Protein AF-A0AAW9AT11-F1 (afdb_monomer_lite)

Structure (mmCIF, N/CA/C/O backbone):
data_AF-A0AAW9AT11-F1
#
_entry.id   AF-A0AAW9AT11-F1
#
loop_
_atom_site.group_PDB
_atom_site.id
_atom_site.type_symbol
_atom_site.label_atom_id
_atom_site.label_alt_id
_atom_site.label_comp_id
_atom_site.label_asym_id
_atom_site.label_entity_id
_atom_site.label_seq_id
_atom_site.pdbx_PDB_ins_code
_atom_site.Cartn_x
_atom_site.Cartn_y
_atom_site.Cartn_z
_atom_site.occupancy
_atom_site.B_iso_or_equiv
_atom_site.auth_seq_id
_atom_site.auth_comp_id
_atom_site.auth_asym_id
_atom_site.auth_atom_id
_atom_site.pdbx_PDB_model_num
ATOM 1 N N . MET A 1 1 ? 1.019 -15.641 32.838 1.00 46.81 1 MET A N 1
ATOM 2 C CA . MET A 1 1 ? 0.321 -15.488 31.549 1.00 46.81 1 MET A CA 1
ATOM 3 C C . MET A 1 1 ? 0.275 -14.008 31.273 1.00 46.81 1 MET A C 1
ATOM 5 O O . MET A 1 1 ? -0.209 -13.279 32.125 1.00 46.81 1 MET A O 1
ATOM 9 N N . THR A 1 2 ? 0.886 -13.563 30.184 1.00 58.12 2 THR A N 1
ATOM 10 C CA . THR A 1 2 ? 0.727 -12.190 29.706 1.00 58.12 2 THR A CA 1
ATOM 11 C C . THR A 1 2 ? -0.496 -12.222 28.808 1.00 58.12 2 THR A C 1
ATOM 13 O O . THR A 1 2 ? -0.469 -12.917 27.792 1.00 58.12 2 THR A O 1
ATOM 16 N N . ASP A 1 3 ? -1.578 -11.566 29.214 1.00 76.00 3 ASP A N 1
ATOM 17 C CA . ASP A 1 3 ? -2.760 -11.444 28.368 1.00 76.00 3 ASP A CA 1
ATOM 18 C C . ASP A 1 3 ? -2.368 -10.608 27.147 1.00 76.00 3 ASP A C 1
ATOM 20 O O . ASP A 1 3 ? -2.060 -9.420 27.254 1.00 76.00 3 ASP A O 1
ATOM 24 N N . ALA A 1 4 ? -2.273 -11.260 25.989 1.00 79.25 4 ALA A N 1
ATOM 25 C CA . ALA A 1 4 ? -2.027 -10.581 24.729 1.00 79.25 4 ALA A CA 1
ATOM 26 C C . ALA A 1 4 ? -3.303 -9.825 24.348 1.00 79.25 4 ALA A C 1
ATOM 28 O O . ALA A 1 4 ? -4.334 -10.439 24.078 1.00 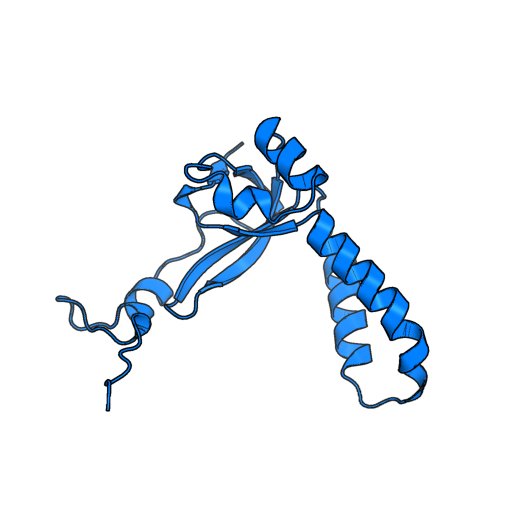79.25 4 ALA A O 1
ATOM 29 N N . VAL A 1 5 ? -3.233 -8.495 24.349 1.00 80.69 5 VAL A N 1
ATOM 30 C CA . VAL A 1 5 ? -4.325 -7.631 23.896 1.00 80.69 5 VAL A CA 1
ATOM 31 C C . VAL A 1 5 ? -4.078 -7.285 22.434 1.00 80.69 5 VAL A C 1
ATOM 33 O O . VAL A 1 5 ? -3.038 -6.721 22.094 1.00 80.69 5 VAL A O 1
ATOM 36 N N . PHE A 1 6 ? -5.028 -7.617 21.564 1.00 87.56 6 PHE A N 1
ATOM 37 C CA . PHE A 1 6 ? -5.003 -7.172 20.176 1.00 87.56 6 PHE A CA 1
ATOM 38 C C . PHE A 1 6 ? -5.467 -5.718 20.110 1.00 87.56 6 PHE A C 1
ATOM 40 O O . PHE A 1 6 ? -6.567 -5.402 20.555 1.00 87.56 6 PHE A O 1
ATOM 47 N N . ILE A 1 7 ? -4.640 -4.834 19.540 1.00 88.25 7 ILE A N 1
ATOM 48 C CA . ILE A 1 7 ? -4.943 -3.395 19.442 1.00 88.25 7 ILE A CA 1
ATOM 49 C C . ILE A 1 7 ? -6.291 -3.169 18.749 1.00 88.25 7 ILE A C 1
ATOM 51 O O . ILE A 1 7 ? -7.107 -2.393 19.232 1.00 88.25 7 ILE A O 1
ATOM 55 N N . GLY A 1 8 ? -6.571 -3.919 17.679 1.00 88.38 8 GLY A N 1
ATOM 56 C CA . GLY A 1 8 ? -7.833 -3.822 16.947 1.00 88.38 8 GLY A CA 1
ATOM 57 C C . GLY A 1 8 ? -9.089 -4.098 17.783 1.00 88.38 8 GLY A C 1
ATOM 58 O O . GLY A 1 8 ? -10.144 -3.589 17.420 1.00 88.38 8 GLY A O 1
ATOM 59 N N . ASP A 1 9 ? -8.982 -4.836 18.893 1.00 93.38 9 ASP A N 1
ATOM 60 C CA . ASP A 1 9 ? -10.111 -5.203 19.763 1.00 93.38 9 ASP A CA 1
ATOM 61 C C . ASP A 1 9 ? -10.313 -4.212 20.927 1.00 93.38 9 ASP A C 1
ATOM 63 O O . ASP A 1 9 ? -11.247 -4.355 21.719 1.00 93.38 9 ASP A O 1
ATOM 67 N N . ILE A 1 10 ? -9.454 -3.192 21.049 1.00 93.56 10 ILE A N 1
ATOM 68 C CA . ILE A 1 10 ? -9.603 -2.137 22.056 1.00 93.56 10 ILE A CA 1
ATOM 69 C C . ILE A 1 10 ? -10.855 -1.321 21.733 1.00 93.56 10 ILE A C 1
ATOM 71 O O . ILE A 1 10 ? -10.993 -0.791 20.631 1.00 93.56 10 ILE A O 1
ATOM 75 N N . VAL A 1 11 ? -11.762 -1.210 22.706 1.00 95.44 11 VAL A N 1
ATOM 76 C CA . VAL A 1 11 ? -12.995 -0.421 22.596 1.00 95.44 11 VAL A CA 1
ATOM 77 C C . VAL A 1 11 ? -12.710 1.036 22.947 1.00 95.44 11 VAL A C 1
ATOM 79 O O . VAL A 1 11 ? -12.225 1.342 24.036 1.00 95.44 11 VAL A O 1
ATOM 82 N N . GLU A 1 12 ? -13.039 1.936 22.028 1.00 94.81 12 GLU A N 1
ATOM 83 C CA . GLU A 1 12 ? -12.904 3.377 22.209 1.00 94.81 12 GLU A CA 1
ATOM 84 C C . GLU A 1 12 ? -14.138 3.984 22.898 1.00 94.81 12 GLU A C 1
ATOM 86 O O . GLU A 1 12 ? -15.174 3.343 23.090 1.00 94.81 12 GLU A O 1
ATOM 91 N N . SER A 1 13 ? -14.054 5.263 23.271 1.00 96.44 13 SER A N 1
ATOM 92 C CA . SER A 1 13 ? -15.118 5.978 23.997 1.00 96.44 13 SER A CA 1
ATOM 93 C C . SER A 1 13 ? -16.458 6.048 23.251 1.00 96.44 13 SER A C 1
ATOM 95 O O . SER A 1 13 ? -17.498 6.253 23.876 1.00 96.44 13 SER A O 1
ATOM 97 N N . ASN A 1 14 ? -16.451 5.851 21.930 1.00 95.81 14 ASN A N 1
ATOM 98 C CA . ASN A 1 14 ? -17.648 5.786 21.092 1.00 95.81 14 ASN A CA 1
ATOM 99 C C . ASN A 1 14 ? -18.351 4.411 21.119 1.00 95.81 14 ASN A C 1
ATOM 101 O O . ASN A 1 14 ? -19.347 4.226 20.418 1.00 95.81 14 ASN A O 1
ATOM 105 N N . GLY A 1 15 ? -17.850 3.458 21.914 1.00 96.06 15 GLY A N 1
ATOM 106 C CA . GLY A 1 15 ? -18.424 2.122 22.078 1.00 96.06 15 GLY A CA 1
ATOM 107 C C . GLY A 1 15 ? -18.100 1.143 20.948 1.00 96.06 15 GLY A C 1
ATOM 108 O O . GLY A 1 15 ? -18.655 0.048 20.938 1.00 96.06 15 GLY A O 1
ATOM 109 N N . LYS A 1 16 ? -17.227 1.520 20.009 1.00 96.75 16 LYS A N 1
ATOM 110 C CA . LYS A 1 16 ? -16.729 0.663 18.927 1.00 96.75 16 LYS A CA 1
ATOM 111 C C . LYS A 1 16 ? -15.276 0.292 19.165 1.00 96.75 16 LYS A C 1
ATOM 113 O O . LYS A 1 16 ? -14.533 1.037 19.801 1.00 96.75 16 LYS A O 1
ATOM 118 N N . THR A 1 17 ? -14.867 -0.842 18.623 1.00 96.50 17 THR A N 1
ATOM 119 C CA . THR A 1 17 ? -13.458 -1.234 18.568 1.00 96.50 17 THR A CA 1
ATOM 120 C C . THR A 1 17 ? -12.671 -0.352 17.592 1.00 96.50 17 THR A C 1
ATOM 122 O O . THR A 1 17 ? -13.242 0.169 16.627 1.00 96.50 17 THR A O 1
ATOM 125 N N . ILE A 1 18 ? -11.353 -0.227 17.794 1.00 95.88 18 ILE A N 1
ATOM 126 C CA . ILE A 1 18 ? -10.439 0.424 16.833 1.00 95.88 18 ILE A CA 1
ATOM 127 C C . ILE A 1 18 ? -10.658 -0.151 15.431 1.00 95.88 18 ILE A C 1
ATOM 129 O O . ILE A 1 18 ? -10.799 0.590 14.458 1.00 95.88 18 ILE A O 1
ATOM 133 N N . LYS A 1 19 ? -10.795 -1.477 15.335 1.00 96.06 19 LYS A N 1
ATOM 134 C CA . LYS A 1 19 ? -11.045 -2.161 14.070 1.00 96.06 19 LYS A CA 1
ATOM 135 C C . LYS A 1 19 ? -12.335 -1.712 13.402 1.00 96.06 19 LYS A C 1
ATOM 137 O O . LYS A 1 19 ? -12.318 -1.359 12.226 1.00 96.06 19 LYS A O 1
ATOM 142 N N . GLU A 1 20 ? -13.448 -1.675 14.124 1.00 96.56 20 GLU A N 1
ATOM 143 C CA . GLU A 1 20 ? -14.719 -1.188 13.577 1.00 96.56 20 GLU A CA 1
ATOM 144 C C . GLU A 1 20 ? -14.642 0.273 13.118 1.00 96.56 20 GLU A C 1
ATOM 146 O O . GLU A 1 20 ? -15.201 0.616 12.071 1.00 96.56 20 GLU A O 1
ATOM 151 N N . ASN A 1 21 ? -13.932 1.128 13.860 1.00 96.75 21 ASN A N 1
ATOM 152 C CA . ASN A 1 21 ? -13.716 2.517 13.463 1.00 96.75 21 ASN A CA 1
ATOM 153 C C . ASN A 1 21 ? -12.886 2.596 12.174 1.00 96.75 21 ASN A C 1
ATOM 155 O O . ASN A 1 21 ? -13.317 3.238 11.213 1.00 96.75 21 ASN A O 1
ATOM 159 N N . ASN A 1 22 ? -11.789 1.849 12.077 1.00 95.88 22 ASN A N 1
ATOM 160 C CA . ASN A 1 22 ? -10.937 1.833 10.890 1.00 95.88 22 ASN A CA 1
ATOM 161 C C . ASN A 1 22 ? -11.613 1.212 9.654 1.00 95.88 22 ASN A C 1
ATOM 163 O O . ASN A 1 22 ? -11.437 1.700 8.535 1.00 95.88 22 ASN A O 1
ATOM 167 N N . PHE A 1 23 ? -12.452 0.183 9.821 1.00 94.69 23 PHE A N 1
ATOM 168 C CA . PHE A 1 23 ? -13.236 -0.385 8.714 1.00 94.69 23 PHE A CA 1
ATOM 169 C C . PHE A 1 23 ? -14.264 0.595 8.141 1.00 94.69 23 PHE A C 1
ATOM 171 O O . PHE A 1 23 ? -14.657 0.456 6.981 1.00 94.69 23 PHE A O 1
ATOM 178 N N . SER A 1 24 ? -14.679 1.595 8.921 1.00 95.00 24 SER A N 1
ATOM 179 C CA . SER A 1 24 ? -15.554 2.664 8.435 1.00 95.00 24 SER A CA 1
ATOM 180 C C . SER A 1 24 ? -14.818 3.715 7.591 1.00 95.00 24 SER A C 1
ATOM 182 O O . SER A 1 24 ? -15.456 4.417 6.801 1.00 95.00 24 SER A O 1
ATOM 184 N N . LEU A 1 25 ? -13.484 3.791 7.700 1.00 95.44 25 LEU A N 1
ATOM 185 C CA . LEU A 1 25 ? -12.650 4.672 6.885 1.00 95.44 25 LEU A CA 1
ATOM 186 C C . LEU A 1 25 ? -12.570 4.157 5.446 1.00 95.44 25 LEU A C 1
ATOM 188 O O . LEU A 1 25 ? -12.445 2.954 5.192 1.00 95.44 25 LEU A O 1
ATOM 192 N N . LYS A 1 26 ? -12.609 5.087 4.491 1.00 95.12 26 LYS A N 1
ATOM 193 C CA . LYS A 1 26 ? -12.440 4.805 3.063 1.00 95.12 26 LYS A CA 1
ATOM 194 C C . LYS A 1 26 ? -11.014 5.121 2.636 1.00 95.12 26 LYS A C 1
ATOM 196 O O . 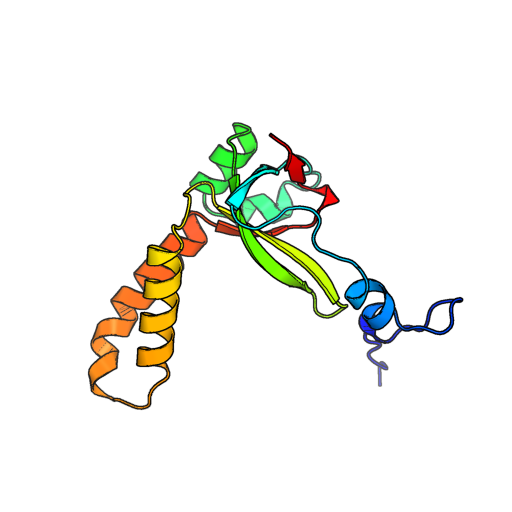LYS A 1 26 ? -10.416 6.060 3.149 1.00 95.12 26 LYS A O 1
ATOM 201 N N . HIS A 1 27 ? -10.515 4.383 1.651 1.00 95.25 27 HIS A N 1
ATOM 202 C CA . HIS A 1 27 ? -9.309 4.771 0.929 1.00 95.25 27 HIS A C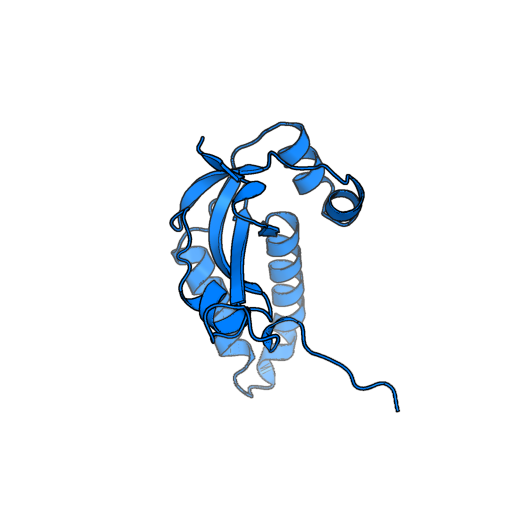A 1
ATOM 203 C C . HIS A 1 27 ? -9.551 6.097 0.191 1.00 95.25 27 HIS A C 1
ATOM 205 O O . HIS A 1 27 ? -10.536 6.247 -0.533 1.00 95.25 27 HIS A O 1
ATOM 211 N N . GLU A 1 28 ? -8.660 7.058 0.407 1.00 95.81 28 GLU A N 1
ATOM 212 C CA . GLU A 1 28 ? -8.661 8.396 -0.185 1.00 95.81 28 GLU A CA 1
ATOM 213 C C . GLU A 1 28 ? -8.184 8.388 -1.643 1.00 95.81 28 GLU A C 1
ATOM 215 O O . GLU A 1 28 ? -8.756 9.067 -2.503 1.00 95.81 28 GLU A O 1
ATOM 220 N N . PHE A 1 29 ? -7.139 7.609 -1.931 1.00 94.25 29 PHE A N 1
ATOM 221 C CA . PHE A 1 29 ? -6.517 7.553 -3.250 1.00 94.25 29 PHE A CA 1
ATOM 222 C C . PHE A 1 29 ? -7.081 6.377 -4.059 1.00 94.25 29 PHE A C 1
ATOM 224 O O . PHE A 1 29 ? -6.929 5.228 -3.638 1.00 94.25 29 PHE A O 1
ATOM 231 N N . PRO A 1 30 ? -7.758 6.604 -5.201 1.00 92.19 30 PRO A N 1
ATOM 232 C CA . PRO A 1 30 ? -8.285 5.517 -6.020 1.00 92.19 30 PRO A CA 1
ATOM 233 C C . PRO A 1 30 ? -7.162 4.746 -6.727 1.00 92.19 30 PRO A C 1
ATOM 235 O O . PRO A 1 30 ? -6.080 5.275 -6.962 1.00 92.19 30 PRO A O 1
ATOM 238 N N . ILE A 1 31 ? -7.433 3.500 -7.122 1.00 88.69 31 ILE A N 1
ATOM 239 C CA . ILE A 1 31 ? -6.502 2.716 -7.949 1.00 88.69 31 ILE A CA 1
ATOM 240 C C . ILE A 1 31 ? -6.168 3.505 -9.229 1.00 88.69 31 ILE A C 1
ATOM 242 O O . ILE A 1 31 ? -7.021 4.195 -9.787 1.00 88.69 31 ILE A O 1
ATOM 246 N N . MET A 1 32 ? -4.914 3.414 -9.669 1.00 86.69 32 MET A N 1
ATOM 247 C CA . MET A 1 32 ? -4.277 4.184 -10.742 1.00 86.69 32 MET A CA 1
ATOM 248 C C . MET A 1 32 ? -4.060 5.679 -10.469 1.00 86.69 32 MET A C 1
ATOM 250 O O . MET A 1 32 ? -3.507 6.3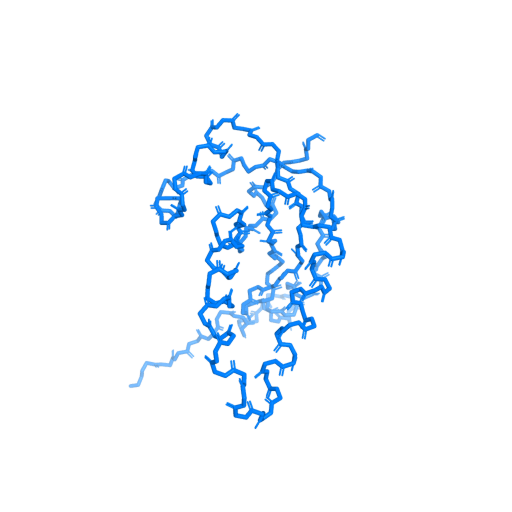59 -11.334 1.00 86.69 32 MET A O 1
ATOM 254 N N . SER A 1 33 ? -4.430 6.224 -9.303 1.00 91.25 33 SER A N 1
ATOM 255 C CA . SER A 1 33 ? -4.066 7.612 -8.994 1.00 91.25 33 SER A CA 1
ATOM 256 C C . SER A 1 33 ? -2.558 7.757 -8.827 1.00 91.25 33 SER A C 1
ATOM 258 O O . SER A 1 33 ? -1.932 6.906 -8.189 1.00 91.25 33 SER A O 1
ATOM 260 N N . GLN A 1 34 ? -2.003 8.853 -9.346 1.00 92.81 34 GLN A N 1
ATOM 261 C CA . GLN A 1 34 ? -0.611 9.218 -9.112 1.00 92.81 34 GLN A CA 1
ATOM 262 C C . GLN A 1 34 ? -0.439 9.862 -7.736 1.00 92.81 34 GLN A C 1
ATOM 264 O O . GLN A 1 34 ? -1.183 10.773 -7.364 1.00 92.81 34 GLN A O 1
ATOM 269 N N . VAL A 1 35 ? 0.561 9.386 -7.005 1.00 93.31 35 VAL A N 1
ATOM 270 C CA . VAL A 1 35 ? 0.935 9.848 -5.669 1.00 93.31 35 VAL A CA 1
ATOM 271 C C . VAL A 1 35 ? 2.453 9.979 -5.553 1.00 93.31 35 VAL A C 1
ATOM 273 O O . VAL A 1 35 ? 3.201 9.328 -6.280 1.00 93.31 35 VAL A O 1
ATOM 276 N N . LYS A 1 36 ? 2.928 10.810 -4.635 1.00 93.19 36 LYS A N 1
ATOM 277 C CA . LYS A 1 36 ? 4.319 10.852 -4.172 1.00 93.19 36 LYS A CA 1
ATOM 278 C C . LYS A 1 36 ? 4.382 10.308 -2.760 1.00 93.19 36 LYS A C 1
ATOM 280 O O . LYS A 1 36 ? 3.485 10.573 -1.973 1.00 93.19 36 LYS A O 1
ATOM 285 N N . VAL A 1 37 ? 5.452 9.591 -2.440 1.00 90.75 37 VAL A N 1
ATOM 286 C CA . VAL A 1 37 ? 5.745 9.187 -1.062 1.00 90.75 37 VAL A CA 1
ATOM 287 C C . VAL A 1 37 ? 6.513 10.329 -0.399 1.00 90.75 37 VAL A C 1
ATOM 289 O O . VAL A 1 37 ? 7.581 10.692 -0.892 1.00 90.75 37 VAL A O 1
ATOM 292 N N . VAL A 1 38 ? 5.960 10.925 0.659 1.00 85.31 38 VAL A N 1
ATOM 293 C CA . VAL A 1 38 ? 6.466 12.194 1.228 1.00 85.31 38 VAL A CA 1
ATOM 294 C C . VAL A 1 38 ? 6.945 12.101 2.667 1.00 85.31 38 VAL A C 1
ATOM 296 O O . VAL A 1 38 ? 7.868 12.815 3.054 1.00 85.31 38 VAL A O 1
ATOM 299 N N . SER A 1 39 ? 6.382 11.184 3.445 1.00 68.31 39 SER A N 1
ATOM 300 C CA . SER A 1 39 ? 6.791 10.946 4.823 1.00 68.31 39 SER A CA 1
ATOM 301 C C . SER A 1 39 ? 7.762 9.771 4.842 1.00 68.31 39 SER A C 1
ATOM 303 O O . SER A 1 39 ? 7.404 8.602 4.720 1.00 68.31 39 SER A O 1
ATOM 305 N N . CYS A 1 40 ? 9.046 10.102 4.931 1.00 58.78 40 CYS A N 1
ATOM 306 C CA . CYS A 1 40 ? 10.124 9.148 5.182 1.00 58.78 40 CYS A CA 1
ATOM 307 C C . CYS A 1 40 ? 10.773 9.464 6.532 1.00 58.78 40 CYS A C 1
ATOM 309 O O . CYS A 1 40 ? 11.995 9.450 6.651 1.00 58.78 40 CYS A O 1
ATOM 311 N N . GLU A 1 41 ? 9.972 9.789 7.556 1.00 52.91 41 GLU A N 1
ATOM 312 C CA . GLU A 1 41 ? 10.495 10.216 8.867 1.00 52.91 41 GLU A CA 1
ATOM 313 C C . GLU A 1 41 ? 11.337 9.142 9.575 1.00 52.91 41 GLU A C 1
ATOM 315 O O . GLU A 1 41 ? 12.077 9.441 10.513 1.00 52.91 41 GLU A O 1
ATOM 320 N N . SER A 1 42 ? 11.339 7.905 9.074 1.00 53.56 42 SER A N 1
ATOM 321 C CA . SER A 1 42 ? 12.406 6.965 9.379 1.00 53.56 42 SER A CA 1
ATOM 322 C C . SER A 1 42 ? 12.956 6.326 8.105 1.00 53.56 42 SER A C 1
ATOM 324 O O . SER A 1 42 ? 12.331 5.426 7.544 1.00 53.56 42 SER A O 1
ATOM 326 N N . ASP A 1 43 ? 14.189 6.679 7.734 1.00 57.78 43 ASP A N 1
ATOM 327 C CA . ASP A 1 43 ? 15.016 5.941 6.760 1.00 57.78 43 ASP A CA 1
ATOM 328 C C . ASP A 1 43 ? 15.065 4.419 7.045 1.00 57.78 43 ASP A C 1
ATOM 330 O O . ASP A 1 43 ? 15.441 3.620 6.186 1.00 57.78 43 ASP A O 1
ATOM 334 N N . SER A 1 44 ? 14.683 3.993 8.257 1.00 68.06 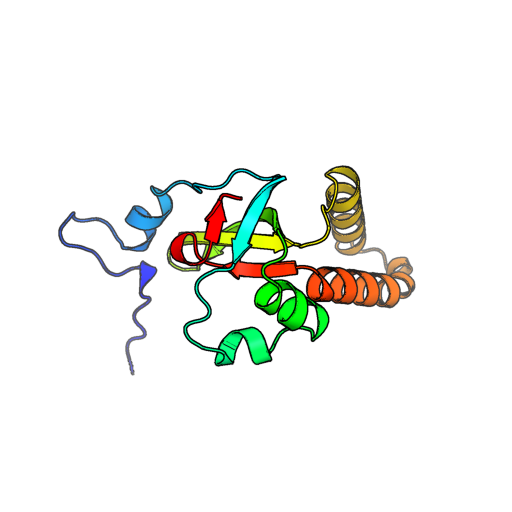44 SER A N 1
ATOM 335 C CA . SER A 1 44 ? 14.741 2.612 8.730 1.00 68.06 44 SER A CA 1
ATOM 336 C C . SER A 1 44 ? 13.878 1.643 7.914 1.00 68.06 44 SER A C 1
ATOM 338 O O . SER A 1 44 ? 14.358 0.552 7.602 1.00 68.06 44 SER A O 1
ATOM 340 N N . TRP A 1 45 ? 12.651 2.006 7.524 1.00 76.44 45 TRP A N 1
ATOM 341 C CA . TRP A 1 45 ? 11.798 1.101 6.744 1.00 76.44 45 TRP A CA 1
ATOM 342 C C . TRP A 1 45 ? 12.225 1.080 5.277 1.00 76.44 45 TRP A C 1
ATOM 344 O O . TRP A 1 45 ? 12.397 0.003 4.711 1.00 76.44 45 TRP A O 1
ATOM 354 N N . LEU A 1 46 ? 12.519 2.254 4.706 1.00 78.75 46 LEU A N 1
ATOM 355 C CA . LEU A 1 46 ? 12.932 2.395 3.311 1.00 78.75 46 LEU A CA 1
ATOM 356 C C . LEU A 1 46 ? 14.269 1.682 3.043 1.00 78.75 46 LEU A C 1
ATOM 358 O O . LEU A 1 46 ? 14.474 1.138 1.962 1.00 78.75 46 LEU A O 1
ATOM 362 N N . SER A 1 47 ? 15.156 1.598 4.043 1.00 79.38 47 SER A N 1
ATOM 363 C CA . SER A 1 47 ? 16.431 0.871 3.936 1.00 79.38 47 SER A CA 1
ATOM 364 C C . SER A 1 47 ? 16.284 -0.637 3.677 1.00 79.38 47 SER A C 1
ATOM 366 O O . SER A 1 47 ? 17.241 -1.276 3.238 1.00 79.38 47 SER A O 1
ATOM 368 N N . ARG A 1 48 ? 15.102 -1.211 3.946 1.00 81.62 48 ARG A N 1
ATOM 369 C CA . ARG A 1 48 ? 14.790 -2.632 3.715 1.00 81.62 48 ARG A CA 1
ATOM 370 C C . ARG A 1 48 ? 14.278 -2.904 2.301 1.00 81.62 48 ARG A C 1
ATOM 372 O O . ARG A 1 48 ? 14.191 -4.068 1.914 1.00 81.62 48 ARG A O 1
ATOM 379 N N . GLU A 1 49 ? 13.954 -1.850 1.559 1.00 84.31 49 GLU A N 1
ATOM 380 C CA . GLU A 1 49 ? 13.424 -1.921 0.202 1.00 84.31 49 GLU A CA 1
ATOM 381 C C . GLU A 1 49 ? 14.538 -1.969 -0.849 1.00 84.31 49 GLU A C 1
ATOM 383 O O . GLU A 1 49 ? 15.712 -1.707 -0.567 1.00 84.31 49 GLU A O 1
ATOM 388 N N . SER A 1 50 ? 14.168 -2.297 -2.089 1.00 81.88 50 SER A N 1
ATOM 389 C CA . SER A 1 50 ? 15.107 -2.345 -3.214 1.00 81.88 50 SER A CA 1
ATOM 390 C C . SER A 1 50 ? 15.791 -0.988 -3.433 1.00 81.88 50 SER A C 1
ATOM 392 O O . SER A 1 50 ? 15.169 0.064 -3.284 1.00 81.88 50 SER A O 1
ATOM 394 N N . GLU A 1 51 ? 17.059 -0.988 -3.860 1.00 83.06 51 GLU A N 1
ATOM 395 C CA . GLU A 1 51 ? 17.788 0.251 -4.188 1.00 83.06 51 GLU A CA 1
ATOM 396 C C . GLU A 1 51 ? 17.016 1.123 -5.197 1.00 83.06 51 GLU A C 1
ATOM 398 O O . GLU A 1 51 ? 17.034 2.351 -5.121 1.00 83.06 51 GLU A O 1
ATOM 403 N N . VAL A 1 52 ? 16.273 0.490 -6.109 1.00 82.00 52 VAL A N 1
ATOM 404 C CA . VAL A 1 52 ? 15.452 1.181 -7.107 1.00 82.00 52 VAL A CA 1
ATOM 405 C C . VAL A 1 52 ? 14.307 1.956 -6.450 1.00 82.00 52 VAL A C 1
ATOM 407 O O . VAL A 1 52 ? 14.117 3.128 -6.769 1.00 82.00 52 VAL A O 1
ATOM 410 N N . ILE A 1 53 ? 13.587 1.347 -5.501 1.00 85.31 53 ILE A N 1
ATOM 411 C CA . ILE A 1 53 ? 12.537 2.020 -4.723 1.00 85.31 53 ILE A CA 1
ATOM 412 C C . ILE A 1 53 ? 13.128 3.170 -3.913 1.00 85.31 53 ILE A C 1
ATOM 414 O O . ILE A 1 53 ? 12.601 4.281 -3.955 1.00 85.31 53 ILE A O 1
ATOM 418 N N . GLN A 1 54 ? 14.241 2.929 -3.216 1.00 84.88 54 GLN A N 1
ATOM 419 C CA . GLN A 1 54 ? 14.895 3.959 -2.409 1.00 84.88 54 GLN A CA 1
ATOM 420 C C . GLN A 1 54 ? 15.255 5.181 -3.260 1.00 84.88 54 GLN A C 1
ATOM 422 O O . GLN A 1 54 ? 14.980 6.317 -2.873 1.00 84.88 54 GLN A O 1
ATOM 427 N N . ASN A 1 55 ? 15.839 4.952 -4.438 1.00 84.69 55 ASN A N 1
ATOM 428 C CA . ASN A 1 55 ? 16.202 6.015 -5.367 1.00 84.69 55 ASN A CA 1
ATOM 429 C C . ASN A 1 55 ? 14.969 6.719 -5.950 1.00 84.69 55 ASN A C 1
ATOM 431 O O . ASN A 1 55 ? 14.986 7.941 -6.077 1.00 84.69 55 ASN A O 1
ATOM 435 N N . ALA A 1 56 ? 13.894 5.989 -6.261 1.00 86.06 56 ALA A N 1
ATOM 436 C CA . ALA A 1 56 ? 12.650 6.567 -6.769 1.00 86.06 56 ALA A CA 1
ATOM 437 C C . ALA A 1 56 ? 11.972 7.488 -5.741 1.00 86.06 56 ALA A C 1
ATOM 439 O O . ALA A 1 56 ? 11.580 8.603 -6.089 1.00 86.06 56 ALA A O 1
ATOM 440 N N . VAL A 1 57 ? 11.900 7.056 -4.477 1.00 87.75 57 VAL A N 1
ATOM 441 C CA . VAL A 1 57 ? 11.368 7.862 -3.368 1.00 87.75 57 VAL A CA 1
ATOM 442 C C . VAL A 1 57 ? 12.238 9.102 -3.139 1.00 87.75 57 VAL A C 1
ATOM 444 O O . VAL A 1 57 ? 11.721 10.215 -3.149 1.00 87.75 57 VAL A O 1
ATOM 447 N N . LYS A 1 58 ? 13.569 8.949 -3.042 1.00 86.06 58 LYS A N 1
ATOM 448 C CA . LYS A 1 58 ? 14.510 10.077 -2.863 1.00 86.06 58 LYS A CA 1
ATOM 449 C C . LYS A 1 58 ? 14.472 11.086 -4.013 1.00 86.06 58 LYS A C 1
ATOM 451 O O . LYS A 1 58 ? 14.674 12.276 -3.792 1.00 86.06 58 LYS A O 1
ATOM 456 N N . ALA A 1 59 ? 14.226 10.620 -5.235 1.00 85.81 59 ALA A N 1
ATOM 457 C CA . ALA A 1 59 ? 14.077 11.472 -6.411 1.00 85.81 59 ALA A CA 1
ATOM 458 C C . ALA A 1 59 ? 12.682 12.120 -6.524 1.00 85.81 59 ALA A C 1
ATOM 460 O O . ALA A 1 59 ? 12.463 12.918 -7.436 1.00 85.81 59 ALA A O 1
ATOM 461 N N . GLY A 1 60 ? 11.738 11.790 -5.634 1.00 86.75 60 GLY A N 1
ATOM 462 C CA . GLY A 1 60 ? 10.370 12.309 -5.667 1.00 86.75 60 GLY A CA 1
ATOM 463 C C . GLY A 1 60 ? 9.592 11.875 -6.912 1.00 86.75 60 GLY A C 1
ATOM 464 O O . GLY A 1 60 ? 8.752 12.636 -7.406 1.00 86.75 60 GLY A O 1
ATOM 465 N N . LEU A 1 61 ? 9.901 10.690 -7.455 1.00 86.81 61 LEU A N 1
ATOM 466 C CA . LEU A 1 61 ? 9.200 10.153 -8.618 1.00 86.81 61 LEU A CA 1
ATOM 467 C C . LEU A 1 61 ? 7.744 9.814 -8.266 1.00 86.81 61 LEU A C 1
ATOM 469 O O . LEU A 1 61 ? 7.465 9.395 -7.141 1.00 86.81 61 LEU A O 1
ATOM 473 N N . PRO A 1 62 ? 6.808 9.977 -9.218 1.00 90.19 62 PRO A N 1
ATOM 474 C CA . PRO A 1 62 ? 5.426 9.583 -9.006 1.00 90.19 62 PRO A CA 1
ATOM 475 C C . PRO A 1 62 ? 5.299 8.056 -8.946 1.00 90.19 62 PRO A C 1
ATOM 477 O O . PRO A 1 62 ? 5.882 7.327 -9.750 1.00 90.19 62 PRO A O 1
ATOM 480 N N . PHE A 1 63 ? 4.469 7.593 -8.023 1.00 91.62 63 PHE A N 1
ATOM 481 C CA . PHE A 1 63 ? 3.977 6.228 -7.917 1.00 91.62 63 PHE A CA 1
ATOM 482 C C . PHE A 1 63 ? 2.499 6.190 -8.306 1.00 91.62 63 PHE A C 1
ATOM 484 O O . PHE A 1 63 ? 1.799 7.196 -8.251 1.00 91.62 63 PHE A O 1
ATOM 491 N N . TYR A 1 64 ? 2.009 5.015 -8.669 1.00 90.31 64 TYR A N 1
ATOM 492 C CA . TYR A 1 64 ? 0.605 4.728 -8.908 1.00 90.31 64 TYR A CA 1
ATOM 493 C C . TYR A 1 64 ? 0.070 3.860 -7.782 1.00 90.31 64 TYR A C 1
ATOM 495 O O . TYR A 1 64 ? 0.724 2.898 -7.380 1.00 90.31 64 TYR A O 1
ATOM 503 N N . VAL A 1 65 ? -1.137 4.154 -7.308 1.00 90.25 65 VAL A N 1
ATOM 504 C CA . VAL A 1 65 ? -1.859 3.245 -6.412 1.00 90.25 65 VAL A CA 1
ATOM 505 C C . VAL A 1 65 ? -2.253 1.999 -7.195 1.00 90.25 65 VAL A C 1
ATOM 507 O O . VAL A 1 65 ? -3.066 2.081 -8.111 1.00 90.25 65 VAL A O 1
ATOM 510 N N . VAL A 1 66 ? -1.693 0.848 -6.838 1.00 87.75 66 VAL A N 1
ATOM 511 C CA . VAL A 1 66 ? -1.968 -0.428 -7.521 1.00 87.75 66 VAL A CA 1
ATOM 512 C C . VAL A 1 66 ? -2.902 -1.326 -6.716 1.00 87.75 66 VAL A C 1
ATOM 514 O O . VAL A 1 66 ? -3.587 -2.163 -7.292 1.00 87.75 66 VAL A O 1
ATOM 517 N N . GLN A 1 67 ? -2.998 -1.127 -5.397 1.00 88.62 67 GLN A N 1
ATOM 518 C CA . GLN A 1 67 ? -3.898 -1.913 -4.554 1.00 88.62 67 GLN A CA 1
ATOM 519 C C . GLN A 1 67 ? -4.366 -1.143 -3.317 1.00 88.62 67 GLN A C 1
ATOM 521 O O . GLN A 1 67 ? -3.615 -0.372 -2.714 1.00 88.62 67 GLN A O 1
ATOM 526 N N . HIS A 1 68 ? -5.601 -1.427 -2.901 1.00 92.56 68 HIS A N 1
ATOM 527 C CA . HIS A 1 68 ? -6.126 -1.086 -1.580 1.00 92.56 68 HIS A CA 1
ATOM 528 C C . HIS A 1 68 ? -5.986 -2.283 -0.649 1.00 92.56 68 HIS A C 1
ATOM 530 O O . HIS A 1 68 ? -6.511 -3.361 -0.925 1.00 92.56 68 HIS A O 1
ATOM 536 N N . ILE A 1 69 ? -5.295 -2.084 0.466 1.00 92.44 69 ILE A N 1
ATOM 537 C CA . ILE A 1 69 ? -5.087 -3.092 1.508 1.00 92.44 69 ILE A CA 1
ATOM 538 C C . ILE A 1 69 ? -5.535 -2.533 2.863 1.00 92.44 69 ILE A C 1
ATOM 540 O O . ILE A 1 69 ? -5.916 -1.364 2.981 1.00 92.44 69 ILE A O 1
ATOM 544 N N . ARG A 1 70 ? -5.543 -3.382 3.889 1.00 92.62 70 ARG A N 1
ATOM 545 C CA . ARG A 1 70 ? -5.812 -2.982 5.272 1.00 92.62 70 ARG A CA 1
ATOM 546 C C . ARG A 1 70 ? -4.874 -3.707 6.217 1.00 92.62 70 ARG A C 1
ATOM 548 O O . ARG A 1 70 ? -4.556 -4.871 5.974 1.00 92.62 70 ARG A O 1
ATOM 555 N N . ASP A 1 71 ? -4.476 -3.027 7.282 1.00 91.50 71 ASP A N 1
ATOM 556 C CA . ASP A 1 71 ? -3.760 -3.667 8.381 1.00 91.50 71 ASP A CA 1
ATOM 557 C C . ASP A 1 71 ? -4.704 -4.568 9.207 1.00 91.50 71 ASP A C 1
ATOM 559 O O . ASP A 1 71 ? -5.929 -4.575 9.037 1.00 91.50 71 ASP A O 1
ATOM 563 N N . CYS A 1 72 ? -4.135 -5.345 10.123 1.00 90.06 72 CYS A N 1
ATOM 564 C CA . CYS A 1 72 ? -4.833 -6.233 11.043 1.00 90.06 72 CYS A CA 1
ATOM 565 C C . CYS A 1 72 ? -5.865 -5.513 11.933 1.00 90.06 72 CYS A C 1
ATOM 567 O O . CYS A 1 72 ? -6.903 -6.099 12.272 1.00 90.06 72 CYS A O 1
ATOM 569 N N . ASP A 1 73 ? -5.616 -4.243 12.251 1.00 92.75 73 ASP A N 1
ATOM 570 C CA . ASP A 1 73 ? -6.513 -3.343 12.977 1.00 92.75 73 ASP A CA 1
ATOM 571 C C . ASP A 1 73 ? -7.505 -2.603 12.059 1.00 92.75 73 ASP A C 1
ATOM 573 O O . ASP A 1 73 ? -8.218 -1.712 12.503 1.00 92.75 73 ASP A O 1
ATOM 577 N N . GLY A 1 74 ? -7.561 -2.954 10.773 1.00 93.00 74 GLY A N 1
ATOM 578 C CA . GLY A 1 74 ? -8.460 -2.363 9.787 1.00 93.00 74 GLY A CA 1
ATOM 579 C C . GLY A 1 74 ? -7.978 -1.055 9.160 1.00 93.00 74 GLY A C 1
ATOM 580 O O . GLY A 1 74 ? -8.673 -0.572 8.259 1.00 93.00 74 GLY A O 1
ATOM 581 N N . THR A 1 75 ? -6.844 -0.481 9.583 1.00 94.88 75 THR A N 1
ATOM 582 C CA . THR A 1 75 ? -6.325 0.791 9.051 1.00 94.88 75 THR A CA 1
ATOM 583 C C . THR A 1 75 ? -6.173 0.718 7.527 1.00 94.88 75 THR A C 1
ATOM 585 O O . THR A 1 75 ? -5.595 -0.254 7.029 1.00 94.88 75 THR A O 1
ATOM 588 N N . PRO A 1 76 ? -6.709 1.685 6.750 1.00 95.44 76 PRO A N 1
ATOM 589 C CA . PRO A 1 76 ? -6.504 1.732 5.306 1.00 95.44 76 PRO A CA 1
ATOM 590 C C . PRO A 1 76 ? -5.020 1.876 4.965 1.00 95.44 76 PRO A C 1
ATOM 592 O O . PRO A 1 76 ? -4.362 2.808 5.415 1.00 95.44 76 PRO A O 1
ATOM 595 N N . LEU A 1 77 ? -4.522 0.970 4.131 1.00 94.50 77 LEU A N 1
ATOM 596 C CA . LEU A 1 77 ? -3.157 0.981 3.620 1.00 94.50 77 LEU A CA 1
ATOM 597 C C . LEU A 1 77 ? -3.171 0.915 2.086 1.00 94.50 77 LEU A C 1
ATOM 599 O O . LEU A 1 77 ? -4.156 0.482 1.470 1.00 94.50 77 LEU A O 1
ATOM 603 N N . TYR A 1 78 ? -2.054 1.287 1.469 1.00 92.75 78 TYR A N 1
ATOM 604 C CA . TYR A 1 78 ? -1.874 1.265 0.019 1.00 92.75 78 TYR A CA 1
ATOM 605 C C . TYR A 1 78 ? -0.698 0.384 -0.391 1.00 92.75 78 TYR A C 1
ATOM 607 O O . TYR A 1 78 ? 0.316 0.301 0.307 1.00 92.75 78 TYR A O 1
ATOM 615 N N . ALA A 1 79 ? -0.835 -0.242 -1.560 1.00 90.94 79 ALA A N 1
ATOM 616 C CA . ALA A 1 79 ? 0.310 -0.665 -2.350 1.00 90.94 79 ALA A CA 1
ATOM 617 C C . ALA A 1 79 ? 0.509 0.327 -3.500 1.00 90.94 79 ALA A C 1
ATOM 619 O O . ALA A 1 79 ? -0.444 0.636 -4.226 1.00 90.94 79 ALA A O 1
ATOM 620 N N . VAL A 1 80 ? 1.733 0.829 -3.658 1.00 90.50 80 VAL A N 1
ATOM 621 C CA . VAL A 1 80 ? 2.081 1.828 -4.671 1.00 90.50 80 VAL A CA 1
ATOM 622 C C . VAL A 1 80 ? 3.277 1.367 -5.494 1.00 90.50 80 VAL A C 1
ATOM 624 O O . VAL A 1 80 ? 4.249 0.851 -4.951 1.00 90.50 80 VAL A O 1
ATOM 627 N N . SER A 1 81 ? 3.228 1.552 -6.811 1.00 87.69 81 SER A N 1
ATOM 628 C CA . SER A 1 81 ? 4.319 1.170 -7.712 1.00 87.69 81 SER A CA 1
ATOM 629 C C . SER A 1 81 ? 4.687 2.309 -8.649 1.00 87.69 81 SER A C 1
ATOM 631 O O . SER A 1 81 ? 3.815 3.002 -9.161 1.00 87.69 81 SER A O 1
ATOM 633 N N . PHE A 1 82 ? 5.979 2.508 -8.906 1.00 81.12 82 PHE A N 1
ATOM 634 C CA . PHE A 1 82 ? 6.428 3.477 -9.915 1.00 81.12 82 PHE A CA 1
ATOM 635 C C . PHE A 1 82 ? 6.338 2.923 -11.347 1.00 81.12 82 PHE A C 1
ATOM 637 O O . PHE A 1 82 ? 6.579 3.650 -12.310 1.00 81.12 82 PHE A O 1
ATOM 644 N N . VAL A 1 83 ? 5.947 1.652 -11.498 1.00 72.81 83 VAL A N 1
ATOM 645 C CA . VAL A 1 83 ? 5.500 1.074 -12.766 1.00 72.81 83 VAL A CA 1
ATOM 646 C C . VAL A 1 83 ? 3.975 0.973 -12.710 1.00 72.81 83 VAL A C 1
ATOM 648 O O . VAL A 1 83 ? 3.444 0.399 -11.760 1.00 72.81 83 VAL A O 1
ATOM 651 N N . PRO A 1 84 ? 3.237 1.511 -13.694 1.00 62.69 84 PRO A N 1
ATOM 652 C CA . PRO A 1 84 ? 1.808 1.269 -13.779 1.00 62.69 84 PRO A CA 1
ATOM 653 C C . PRO A 1 84 ? 1.612 -0.205 -14.136 1.00 62.69 84 PRO A C 1
ATOM 655 O O . PRO A 1 84 ? 1.678 -0.563 -15.308 1.00 62.69 84 PRO A O 1
ATOM 658 N N . LEU A 1 85 ? 1.409 -1.059 -13.131 1.00 62.69 85 LEU A N 1
ATOM 659 C CA . LEU A 1 85 ? 0.912 -2.410 -13.358 1.00 62.69 85 LEU A CA 1
ATOM 660 C C . LEU A 1 85 ? -0.466 -2.239 -13.988 1.00 62.69 85 LEU A C 1
ATOM 662 O O . LEU A 1 85 ? -1.421 -1.808 -13.343 1.00 62.69 85 LEU A O 1
ATOM 666 N N . THR A 1 86 ? -0.547 -2.457 -15.293 1.00 57.38 86 THR A N 1
ATOM 667 C CA . THR A 1 86 ? -1.813 -2.352 -16.006 1.00 57.38 86 THR A CA 1
ATOM 668 C C . THR A 1 86 ? -2.779 -3.395 -15.448 1.00 57.38 86 THR A C 1
ATOM 670 O O . THR A 1 86 ? -2.358 -4.457 -14.992 1.00 57.38 86 THR A O 1
ATOM 673 N N . ALA A 1 87 ? -4.089 -3.140 -15.520 1.00 54.12 87 ALA A N 1
ATOM 674 C CA . ALA A 1 87 ? -5.096 -4.125 -15.110 1.00 54.12 87 ALA A CA 1
ATOM 675 C C . ALA A 1 87 ? -4.885 -5.495 -15.790 1.00 54.12 87 ALA A C 1
ATOM 677 O O . ALA A 1 87 ? -5.134 -6.526 -15.182 1.00 54.12 87 ALA A O 1
ATOM 678 N N . ALA A 1 88 ? -4.343 -5.510 -17.014 1.00 54.88 88 ALA A N 1
ATOM 679 C CA . ALA A 1 88 ? -3.981 -6.732 -17.728 1.00 54.88 88 ALA A CA 1
ATOM 680 C C . ALA A 1 88 ? -2.757 -7.455 -17.133 1.00 54.88 88 ALA A C 1
ATOM 682 O O . ALA A 1 88 ? -2.661 -8.676 -17.220 1.00 54.88 88 ALA A O 1
ATOM 683 N N . GLU A 1 89 ? -1.796 -6.734 -16.558 1.00 57.84 89 GLU A N 1
ATOM 684 C CA . GLU A 1 89 ? -0.651 -7.334 -15.866 1.00 57.84 89 GLU A CA 1
ATOM 685 C C . GLU A 1 89 ? -1.062 -7.874 -14.497 1.00 57.84 89 GLU A C 1
ATOM 687 O O . GLU A 1 89 ? -0.668 -8.988 -14.160 1.00 57.84 89 GLU A O 1
ATOM 692 N N . ASP A 1 90 ? -1.914 -7.148 -13.768 1.00 59.47 90 ASP A N 1
ATOM 693 C CA . ASP A 1 90 ? -2.487 -7.593 -12.492 1.00 59.47 90 ASP A CA 1
ATOM 694 C C . ASP A 1 90 ? -3.403 -8.820 -12.666 1.00 59.47 90 ASP A C 1
ATOM 696 O O . ASP A 1 90 ? -3.273 -9.810 -11.947 1.00 59.47 90 ASP A O 1
ATOM 700 N N . GLU A 1 91 ? -4.255 -8.828 -13.698 1.00 57.94 91 GLU A N 1
ATOM 701 C CA . GLU A 1 91 ? -5.098 -9.976 -14.053 1.00 57.94 91 GLU A CA 1
ATOM 702 C C . GLU A 1 91 ? -4.249 -11.192 -14.450 1.00 57.94 91 GLU A C 1
ATOM 704 O O . GLU A 1 91 ? -4.491 -12.293 -13.962 1.00 57.94 91 GLU A O 1
ATOM 709 N N . ARG A 1 92 ? -3.170 -11.005 -15.226 1.00 56.28 92 ARG A N 1
ATOM 710 C CA . ARG A 1 92 ? -2.231 -12.093 -15.565 1.00 56.28 92 ARG A CA 1
ATOM 711 C C . ARG A 1 92 ? -1.469 -12.618 -14.350 1.00 56.28 92 ARG A C 1
ATOM 713 O O . ARG A 1 92 ? -1.193 -13.816 -14.283 1.00 56.28 92 ARG A O 1
ATOM 720 N N . LEU A 1 93 ? -1.113 -11.750 -13.404 1.00 58.97 93 LEU A N 1
ATOM 721 C CA . LEU A 1 93 ? -0.502 -12.126 -12.126 1.00 58.97 93 LEU A CA 1
ATOM 722 C C . LEU A 1 93 ? -1.475 -12.959 -11.281 1.00 58.97 93 LEU A C 1
ATOM 724 O O . LEU A 1 93 ? -1.101 -14.035 -10.805 1.00 58.97 93 LEU A O 1
ATOM 728 N N . ASN A 1 94 ? -2.726 -12.510 -11.165 1.00 57.81 94 ASN A N 1
ATOM 729 C CA . ASN A 1 94 ? -3.785 -13.201 -10.431 1.00 57.81 94 ASN A CA 1
ATOM 730 C C . ASN A 1 94 ? -4.178 -14.537 -11.072 1.00 57.81 94 ASN A C 1
ATOM 732 O O . ASN A 1 94 ? -4.269 -15.541 -10.369 1.00 57.81 94 ASN A O 1
ATOM 736 N N . GLU A 1 95 ? -4.351 -14.599 -12.393 1.00 63.12 95 GLU A N 1
ATOM 737 C CA . GLU A 1 95 ? -4.617 -15.849 -13.114 1.00 63.12 95 GLU A CA 1
ATOM 738 C C . GLU A 1 95 ? -3.467 -16.842 -12.941 1.00 63.12 95 GLU A C 1
ATOM 740 O O . GLU A 1 95 ? -3.694 -18.025 -12.677 1.00 63.12 95 GLU A O 1
ATOM 745 N N . LYS A 1 96 ? -2.215 -16.376 -13.043 1.00 59.84 96 LYS A N 1
ATOM 746 C CA . LYS A 1 96 ? -1.043 -17.233 -12.844 1.00 59.84 96 LYS A CA 1
ATOM 747 C C . LYS A 1 96 ? -0.980 -17.763 -11.409 1.00 59.84 96 LYS A C 1
ATOM 749 O O . LYS A 1 96 ? -0.729 -18.950 -11.219 1.00 59.84 96 LYS A O 1
ATOM 754 N N . TYR A 1 97 ? -1.272 -16.924 -10.416 1.00 56.47 97 TYR A N 1
ATOM 755 C CA . TYR A 1 97 ? -1.358 -17.327 -9.012 1.00 56.47 97 TYR A CA 1
ATOM 756 C C . TYR A 1 97 ? -2.468 -18.362 -8.770 1.00 56.47 97 TYR A C 1
ATOM 758 O O . TYR A 1 97 ? -2.206 -19.425 -8.208 1.00 56.47 97 TYR A O 1
ATOM 766 N N . LEU A 1 98 ? -3.692 -18.104 -9.242 1.00 58.09 98 LEU A N 1
ATOM 767 C CA . LEU A 1 98 ? -4.838 -19.008 -9.080 1.00 58.09 98 LEU A CA 1
ATOM 768 C C . LEU A 1 98 ? -4.599 -20.367 -9.748 1.00 58.09 98 LEU A C 1
ATOM 770 O O . LEU A 1 98 ? -4.886 -21.409 -9.155 1.00 58.09 98 LEU A O 1
ATOM 774 N N . ASN A 1 99 ? -3.997 -20.368 -10.939 1.00 58.44 99 ASN A N 1
ATOM 775 C CA . ASN A 1 99 ? -3.605 -21.597 -11.622 1.00 58.44 99 ASN A CA 1
ATOM 776 C C . ASN A 1 99 ? -2.548 -22.384 -10.828 1.00 58.44 99 ASN A C 1
ATOM 778 O O . ASN A 1 99 ? -2.600 -23.610 -10.813 1.00 58.44 99 ASN A O 1
ATOM 782 N N . MET A 1 100 ? -1.642 -21.715 -10.106 1.00 51.50 100 MET A N 1
ATOM 783 C CA . MET A 1 100 ? -0.625 -22.363 -9.264 1.00 51.50 100 MET A CA 1
ATOM 784 C C . MET A 1 100 ? -1.149 -22.930 -7.940 1.00 51.50 100 MET A C 1
ATOM 786 O O . MET A 1 100 ? -0.594 -23.913 -7.450 1.00 51.50 100 MET A O 1
ATOM 790 N N . VAL A 1 101 ? -2.184 -22.327 -7.345 1.00 54.50 101 VAL A N 1
ATOM 791 C CA . VAL A 1 101 ? -2.835 -22.862 -6.131 1.00 54.50 101 VAL A CA 1
ATOM 792 C C . VAL A 1 101 ? -3.720 -24.074 -6.467 1.00 54.50 101 VAL A C 1
ATOM 794 O O . VAL A 1 101 ? -4.047 -24.875 -5.589 1.00 54.50 101 VAL A O 1
ATOM 797 N N . SER A 1 102 ? -4.057 -24.274 -7.747 1.00 56.56 102 SER A N 1
ATOM 798 C CA . SER A 1 102 ? -4.661 -25.522 -8.215 1.00 56.56 102 SER A CA 1
ATOM 799 C C . SER A 1 102 ? -3.659 -26.689 -8.088 1.00 56.56 102 SER A C 1
ATOM 801 O O . SER A 1 102 ? -2.477 -26.553 -8.389 1.00 56.56 102 SER A O 1
ATOM 803 N N . ASN A 1 103 ? -4.113 -27.845 -7.590 1.00 55.22 103 ASN A N 1
ATOM 804 C CA . ASN A 1 103 ? -3.293 -28.980 -7.115 1.00 55.22 103 ASN A CA 1
ATOM 805 C C . ASN A 1 103 ? -2.488 -29.755 -8.198 1.00 55.22 103 ASN A C 1
ATOM 807 O O . ASN A 1 103 ? -2.184 -30.940 -8.020 1.00 55.22 103 ASN A O 1
ATOM 811 N N . ASP A 1 104 ? -2.132 -29.139 -9.324 1.00 59.12 104 ASP A N 1
ATOM 812 C CA . ASP A 1 104 ? -1.463 -29.814 -10.436 1.00 59.12 104 ASP A CA 1
ATOM 813 C C . ASP A 1 104 ? 0.071 -29.875 -10.252 1.00 59.12 104 ASP A C 1
ATOM 815 O O . ASP A 1 104 ? 0.782 -28.871 -10.159 1.00 59.12 104 ASP A O 1
ATOM 819 N N . ARG A 1 105 ? 0.620 -31.098 -10.209 1.00 53.59 105 ARG A N 1
ATOM 820 C CA . ARG A 1 105 ? 2.058 -31.367 -9.997 1.00 53.59 105 ARG A CA 1
ATOM 821 C C . ARG A 1 105 ? 2.955 -30.900 -11.149 1.00 53.59 105 ARG A C 1
ATOM 823 O O . ARG A 1 105 ? 4.166 -30.792 -10.938 1.00 53.59 105 ARG A O 1
ATOM 830 N N . SER A 1 106 ? 2.408 -30.626 -12.334 1.00 58.09 106 SER A N 1
ATOM 831 C CA . SER A 1 106 ? 3.172 -30.132 -13.491 1.00 58.09 106 SER A CA 1
ATOM 832 C C . SER A 1 106 ? 3.699 -28.695 -13.312 1.00 58.09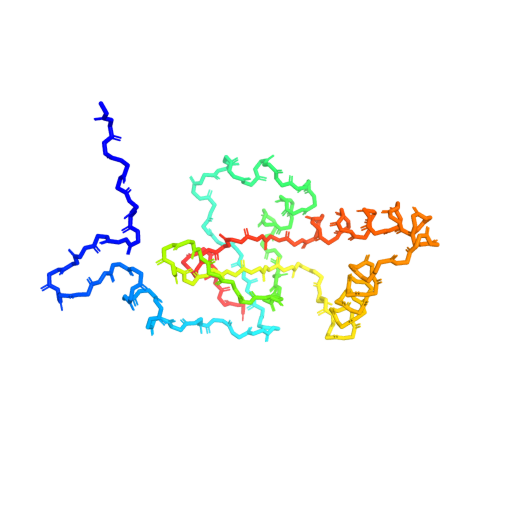 106 SER A C 1
ATOM 834 O O . SER A 1 106 ? 4.678 -28.310 -13.953 1.00 58.09 106 SER A O 1
ATOM 836 N N . ILE A 1 107 ? 3.140 -27.941 -12.358 1.00 54.75 107 ILE A N 1
ATOM 837 C CA . ILE A 1 107 ? 3.375 -26.502 -12.161 1.00 54.75 107 ILE A CA 1
ATOM 838 C C . ILE A 1 107 ? 4.682 -26.192 -11.394 1.00 54.75 107 ILE A C 1
ATOM 840 O O . ILE A 1 107 ? 5.153 -25.058 -11.362 1.00 54.75 107 ILE A O 1
ATOM 844 N N . ARG A 1 108 ? 5.383 -27.197 -10.844 1.00 49.88 108 ARG A N 1
ATOM 845 C CA . ARG A 1 108 ? 6.658 -26.987 -10.115 1.00 49.88 108 ARG A CA 1
ATOM 846 C C . ARG A 1 108 ? 7.780 -26.342 -10.947 1.00 49.88 108 ARG A C 1
ATOM 848 O O . ARG A 1 108 ? 8.646 -25.699 -10.362 1.00 49.88 108 ARG A O 1
ATOM 855 N N . LYS A 1 109 ? 7.781 -26.478 -12.282 1.00 53.03 109 LYS A N 1
ATOM 856 C CA . LYS A 1 109 ? 8.723 -25.752 -13.167 1.00 53.03 109 LYS A CA 1
ATOM 857 C C . LYS A 1 109 ? 8.422 -24.250 -13.255 1.00 53.03 109 LYS A C 1
ATOM 859 O O . LYS A 1 109 ? 9.334 -23.476 -13.523 1.00 53.03 109 LYS A O 1
ATOM 864 N N . ASP A 1 110 ? 7.185 -23.849 -12.982 1.00 61.91 110 ASP A N 1
ATOM 865 C CA . ASP A 1 110 ? 6.717 -22.460 -13.025 1.00 61.91 110 ASP A CA 1
ATOM 866 C C . ASP A 1 110 ? 6.946 -21.719 -11.695 1.00 61.91 110 ASP A C 1
ATOM 868 O O . ASP A 1 110 ? 6.828 -20.498 -11.629 1.00 61.91 110 ASP A O 1
ATOM 872 N N . LEU A 1 111 ? 7.345 -22.437 -10.635 1.00 59.62 111 LEU A N 1
ATOM 873 C CA . LEU A 1 111 ? 7.641 -21.850 -9.327 1.00 59.62 111 LEU A CA 1
ATOM 874 C C . LEU A 1 111 ? 8.831 -20.881 -9.383 1.00 59.62 111 LEU A C 1
ATOM 876 O O . LEU A 1 111 ? 8.764 -19.814 -8.788 1.00 59.62 111 LEU A O 1
ATOM 880 N N . ASN A 1 112 ? 9.891 -21.200 -10.134 1.00 62.56 112 ASN A N 1
ATOM 881 C CA . ASN A 1 112 ? 11.035 -20.292 -10.301 1.00 62.56 112 ASN A CA 1
ATOM 882 C C . ASN A 1 112 ? 10.640 -19.023 -11.061 1.00 62.56 112 ASN A C 1
ATOM 884 O O . ASN A 1 112 ? 11.030 -17.927 -10.672 1.00 62.56 112 ASN A O 1
ATOM 888 N N . SER A 1 113 ? 9.842 -19.162 -12.121 1.00 60.81 113 SER A N 1
ATOM 889 C CA . SER A 1 113 ? 9.326 -18.021 -12.879 1.00 60.81 113 SER A CA 1
ATOM 890 C C . SER A 1 113 ? 8.352 -17.177 -12.054 1.00 60.81 113 SER A C 1
ATOM 892 O O . SER A 1 113 ? 8.325 -15.963 -12.207 1.00 60.81 113 SER A O 1
ATOM 894 N N . PHE A 1 114 ? 7.575 -17.790 -11.160 1.00 61.00 114 PHE A N 1
ATOM 895 C CA . PHE A 1 114 ? 6.717 -17.086 -10.210 1.00 61.00 114 PHE A CA 1
ATOM 896 C C . PHE A 1 114 ? 7.511 -16.365 -9.120 1.00 61.00 114 PHE A C 1
ATOM 898 O O . PHE A 1 114 ? 7.213 -15.212 -8.831 1.00 61.00 114 PHE A O 1
ATOM 905 N N . ILE A 1 115 ? 8.539 -16.999 -8.549 1.00 63.53 115 ILE A N 1
ATOM 906 C CA . ILE A 1 115 ? 9.447 -16.351 -7.592 1.00 63.53 115 ILE A CA 1
ATOM 907 C C . ILE A 1 115 ? 10.097 -15.136 -8.257 1.00 63.53 115 ILE A C 1
ATOM 909 O O . ILE A 1 115 ? 9.995 -14.043 -7.722 1.00 63.53 115 ILE A O 1
ATOM 913 N N . GLN A 1 116 ? 10.633 -15.288 -9.473 1.00 64.56 116 GLN A N 1
ATOM 914 C CA . GLN A 1 116 ? 11.203 -14.177 -10.243 1.00 64.56 116 GLN A CA 1
ATOM 915 C C . GLN A 1 116 ? 10.198 -13.050 -10.495 1.00 64.56 116 GLN A C 1
ATOM 917 O O . GLN A 1 116 ? 10.542 -11.884 -10.351 1.00 64.56 116 GLN A O 1
ATOM 922 N N . LEU A 1 117 ? 8.958 -13.380 -10.860 1.00 62.91 117 LEU A N 1
ATOM 923 C CA . LEU A 1 117 ? 7.895 -12.398 -11.080 1.00 62.91 117 LEU A CA 1
ATOM 924 C C . LEU A 1 117 ? 7.497 -11.688 -9.776 1.00 62.91 117 LEU A C 1
ATOM 926 O O . LEU A 1 117 ? 7.285 -10.483 -9.767 1.00 62.91 117 LEU A O 1
ATOM 930 N N . THR A 1 118 ? 7.424 -12.421 -8.668 1.00 64.00 118 THR A N 1
ATOM 931 C CA . THR A 1 118 ? 7.091 -11.874 -7.347 1.00 64.00 118 THR A CA 1
ATOM 932 C C . THR A 1 118 ? 8.212 -10.972 -6.839 1.00 64.00 118 THR A C 1
ATOM 934 O O . THR A 1 118 ? 7.945 -9.893 -6.316 1.00 64.00 118 THR A O 1
ATOM 937 N N . ASP A 1 119 ? 9.466 -11.380 -7.031 1.00 65.31 119 ASP A N 1
ATOM 938 C CA . ASP A 1 119 ? 10.647 -10.576 -6.720 1.00 65.31 119 ASP A CA 1
ATOM 939 C C . ASP A 1 119 ? 10.694 -9.323 -7.597 1.00 65.31 119 ASP A C 1
ATOM 941 O O . ASP A 1 119 ? 11.005 -8.240 -7.104 1.00 65.31 119 ASP A O 1
ATOM 945 N N . LEU A 1 120 ? 10.299 -9.437 -8.870 1.00 66.50 120 LEU A N 1
ATOM 946 C CA . LEU A 1 120 ? 10.139 -8.297 -9.765 1.00 66.50 120 LEU A CA 1
ATOM 947 C C . LEU A 1 120 ? 9.085 -7.333 -9.208 1.00 66.50 120 LEU A C 1
ATOM 949 O O . LEU A 1 120 ? 9.405 -6.180 -8.960 1.00 66.50 120 LEU A O 1
ATOM 953 N N . VAL A 1 121 ? 7.867 -7.794 -8.913 1.00 66.75 121 VAL A N 1
ATOM 954 C CA . VAL A 1 121 ? 6.798 -6.944 -8.351 1.00 66.75 121 VAL A CA 1
ATOM 955 C C . VAL A 1 121 ? 7.248 -6.256 -7.061 1.00 66.75 121 VAL A C 1
ATOM 957 O O . VAL A 1 121 ? 7.071 -5.046 -6.933 1.00 66.75 121 VAL A O 1
ATOM 960 N N . LYS A 1 122 ? 7.902 -6.980 -6.144 1.00 68.88 122 LYS A N 1
ATOM 961 C CA . LYS A 1 122 ? 8.480 -6.412 -4.912 1.00 68.88 122 LYS A CA 1
ATOM 962 C C . LYS A 1 122 ? 9.602 -5.410 -5.176 1.00 68.88 122 LYS A C 1
ATOM 964 O O . LYS A 1 122 ? 9.793 -4.494 -4.393 1.00 68.88 122 LYS A O 1
ATOM 969 N N . THR A 1 123 ? 10.333 -5.550 -6.280 1.00 72.31 123 THR A N 1
ATOM 970 C CA . THR A 1 123 ? 11.375 -4.589 -6.674 1.00 72.31 123 THR A CA 1
ATOM 971 C C . THR A 1 123 ? 10.782 -3.235 -7.059 1.00 72.31 123 THR A C 1
ATOM 973 O O . THR A 1 123 ? 11.468 -2.226 -6.904 1.00 72.31 123 THR A O 1
ATOM 976 N N . PHE A 1 124 ? 9.532 -3.203 -7.535 1.00 80.12 124 PHE A N 1
ATOM 977 C CA . PHE A 1 124 ? 8.871 -2.001 -8.057 1.00 80.12 124 PHE A CA 1
ATOM 978 C C . PHE A 1 124 ? 7.724 -1.477 -7.183 1.00 80.12 124 PHE A C 1
ATOM 980 O O . PHE A 1 124 ? 7.198 -0.402 -7.473 1.00 80.12 124 PHE A O 1
ATOM 987 N N . THR A 1 125 ? 7.302 -2.223 -6.160 1.00 85.88 125 THR A N 1
ATOM 988 C CA . THR A 1 125 ? 6.064 -1.959 -5.413 1.00 85.88 125 THR A CA 1
ATOM 989 C C . THR A 1 125 ? 6.339 -1.848 -3.925 1.00 85.88 125 THR A C 1
ATOM 991 O O . THR A 1 125 ? 6.864 -2.772 -3.311 1.00 85.88 125 THR A O 1
ATOM 994 N N . LEU A 1 126 ? 5.918 -0.729 -3.352 1.00 88.50 126 LEU A N 1
ATOM 995 C CA . LEU A 1 126 ? 5.855 -0.488 -1.922 1.00 88.50 126 LEU A CA 1
ATOM 996 C C . LEU A 1 126 ? 4.508 -0.959 -1.387 1.00 88.50 126 LEU A C 1
ATOM 998 O O . LEU A 1 126 ? 3.471 -0.632 -1.961 1.00 88.50 126 LEU A O 1
ATOM 1002 N N . PHE A 1 127 ? 4.517 -1.692 -0.279 1.00 88.69 127 PHE A N 1
ATOM 1003 C CA . PHE A 1 127 ? 3.309 -2.182 0.381 1.00 88.69 127 PHE A CA 1
ATOM 1004 C C . PHE A 1 127 ? 3.179 -1.577 1.773 1.00 88.69 127 PHE A C 1
ATOM 1006 O O . PHE A 1 127 ? 4.174 -1.338 2.449 1.00 88.69 127 PHE A O 1
ATOM 1013 N N . GLY A 1 128 ? 1.939 -1.413 2.222 1.00 88.50 128 GLY A N 1
ATOM 1014 C CA . GLY A 1 128 ? 1.643 -1.022 3.597 1.00 88.50 128 GLY A CA 1
ATOM 1015 C C . GLY A 1 128 ? 1.861 0.461 3.875 1.00 88.50 128 GLY A C 1
ATOM 1016 O O . GLY A 1 128 ? 2.181 0.819 4.999 1.00 88.50 128 GLY A O 1
ATOM 1017 N N . ILE A 1 129 ? 1.708 1.311 2.859 1.00 90.56 129 ILE A N 1
ATOM 1018 C CA . ILE A 1 129 ? 1.902 2.757 2.997 1.00 90.56 129 ILE A CA 1
ATOM 1019 C C . ILE A 1 129 ? 0.619 3.395 3.541 1.00 90.56 129 ILE A C 1
ATOM 1021 O O . ILE A 1 129 ? -0.471 3.053 3.069 1.00 90.56 129 ILE A O 1
ATOM 1025 N N . HIS A 1 130 ? 0.731 4.303 4.513 1.00 91.44 130 HIS A N 1
ATOM 1026 C CA . HIS A 1 130 ? -0.415 5.051 5.036 1.00 91.44 130 HIS A CA 1
ATOM 1027 C C . HIS A 1 130 ? -0.810 6.193 4.092 1.00 91.44 130 HIS A C 1
ATOM 1029 O O . HIS A 1 130 ? -0.006 6.663 3.291 1.00 91.44 130 HIS A O 1
ATOM 1035 N N . SER A 1 131 ? -2.059 6.667 4.187 1.00 90.31 131 SER A N 1
ATOM 1036 C CA . SER A 1 131 ? -2.503 7.865 3.452 1.00 90.31 131 SER A CA 1
ATOM 1037 C C . SER A 1 131 ? -1.630 9.077 3.749 1.00 90.31 131 SER A C 1
ATOM 1039 O O . SER A 1 131 ? -1.315 9.830 2.839 1.00 90.31 131 SER A O 1
ATOM 1041 N N . ASP A 1 132 ? -1.219 9.222 5.006 1.00 90.31 132 ASP A N 1
ATOM 1042 C CA . ASP A 1 132 ? -0.486 10.387 5.503 1.00 90.31 132 ASP A CA 1
ATOM 1043 C C . ASP A 1 132 ? 0.952 10.429 4.963 1.00 90.31 132 ASP A C 1
ATOM 1045 O O . ASP A 1 132 ? 1.590 11.480 4.961 1.00 90.31 132 ASP A O 1
ATOM 1049 N N . ASP A 1 133 ? 1.438 9.301 4.435 1.00 90.62 133 ASP A N 1
ATOM 1050 C CA . ASP A 1 133 ? 2.734 9.209 3.772 1.00 90.62 133 ASP A CA 1
ATOM 1051 C C . ASP A 1 133 ? 2.652 9.469 2.259 1.00 90.62 133 ASP A C 1
ATOM 1053 O O . ASP A 1 133 ? 3.677 9.411 1.570 1.00 90.62 133 ASP A O 1
ATOM 1057 N N . LEU A 1 134 ? 1.457 9.758 1.731 1.00 91.50 134 LEU A N 1
ATOM 1058 C CA . LEU A 1 134 ? 1.194 9.977 0.314 1.00 91.50 134 LEU A CA 1
ATOM 1059 C C . LEU A 1 134 ? 0.688 11.398 0.037 1.00 91.50 134 LEU A C 1
ATOM 1061 O O . LEU A 1 134 ? -0.252 11.884 0.655 1.00 91.50 134 LEU A O 1
ATOM 1065 N N . GLU A 1 135 ? 1.241 12.030 -0.994 1.00 93.56 135 GLU A N 1
ATOM 1066 C CA . GLU A 1 135 ? 0.724 13.280 -1.556 1.00 93.56 135 GLU A CA 1
ATOM 1067 C C . GLU A 1 135 ? 0.207 13.072 -2.972 1.00 93.56 135 GLU A C 1
ATOM 1069 O O . GLU A 1 135 ? 0.797 12.343 -3.769 1.00 93.56 135 GLU A O 1
ATOM 1074 N N . ARG A 1 136 ? -0.881 13.761 -3.323 1.00 91.69 136 ARG A N 1
ATOM 1075 C CA . ARG A 1 136 ? -1.355 13.816 -4.710 1.00 91.69 136 ARG A CA 1
ATOM 1076 C C . ARG A 1 136 ? -0.343 14.554 -5.586 1.00 91.69 136 ARG A C 1
ATOM 1078 O O . ARG A 1 136 ? 0.175 15.595 -5.186 1.00 91.69 136 ARG A O 1
ATOM 1085 N N . VAL A 1 137 ? -0.103 14.018 -6.782 1.00 86.44 137 VAL A N 1
ATOM 1086 C CA . VAL A 1 137 ? 0.731 14.653 -7.821 1.00 86.44 137 VAL A CA 1
ATOM 1087 C C . VAL A 1 137 ? -0.086 15.621 -8.661 1.00 86.44 137 VAL A C 1
ATOM 1089 O O . VAL A 1 137 ? -1.255 15.290 -8.968 1.00 86.44 137 VAL A O 1
#

Sequence (137 aa):
MTDAVFIGDIVESNGKTIKENNFSLKHEFPIMSQVKVVSCESDSWLSRESEVIQNAVKAGLPFYVVQHIRDCDGTPLYAVSFVPLTAAEDERLNEKYLNMVSNDRSIRKDLNSFIQLTDLVKTFTLFGIHSDDLERV

Foldseek 3Di:
DPPDDDQLQDQDPVRHGLLVVLQVDDDPADFFFKKAQADCVDPVVVVVAAPQSNVCNVVRQIWGFHDWDADPSNHIWTKTFSDNCDPVNVVVLVVLVVVVVPPDPVCVVCVVVNVVVVVVCRNGMDTGHHPVRIDGD

pLDDT: mean 78.99, std 15.41, range [46.81, 96.75]

Secondary structure (DSSP, 8-state):
------GGGPBPTTSSBHHHHHHHPPPSSPTT-EEEE---S-HHHHTTS-HHHHHHHHTT--EEEEEEEE-TT--EEEEEESS---HHHHHHHHHHHHHHHS--GGGGGTHHHHHHHHHHHHHHEEEEE-GGGEEE-

Radius of gyration: 17.99 Å; chains: 1; bounding box: 36×46×49 Å